Protein AF-A0AAU2SME4-F1 (afdb_monomer_lite)

Foldseek 3Di:
DDPVVVVCCVPPVDQWDWDWDQDPVQCWTATCDTSCCVVPPHRDIDHQPWADPPCCQCPVVVHDDDDPDPVCVQVRTPVPSVD

pLDDT: mean 77.04, std 13.0, range [47.19, 95.12]

Radius of gyration: 13.98 Å; chains: 1; bounding box: 29×31×31 Å

Structure (mmCIF, N/CA/C/O backbone):
data_AF-A0AAU2SME4-F1
#
_entry.id   AF-A0AAU2SME4-F1
#
loop_
_atom_site.group_PDB
_atom_site.id
_atom_site.type_symbol
_atom_site.label_atom_id
_atom_site.label_alt_id
_atom_site.label_comp_id
_atom_site.label_asym_id
_atom_site.label_entity_id
_atom_site.label_seq_id
_atom_site.pdbx_PDB_ins_code
_atom_site.Cartn_x
_atom_site.Cartn_y
_atom_site.Cartn_z
_atom_site.occupancy
_atom_site.B_iso_or_equiv
_atom_site.auth_seq_id
_atom_site.auth_comp_id
_atom_site.auth_asym_id
_atom_site.auth_atom_id
_atom_site.pdbx_PDB_model_num
ATOM 1 N N . MET A 1 1 ? -8.431 -11.929 -13.859 1.00 47.19 1 MET A N 1
ATOM 2 C CA . MET A 1 1 ? -7.676 -10.675 -14.105 1.00 47.19 1 MET A CA 1
ATOM 3 C C . MET A 1 1 ? -8.182 -9.640 -13.099 1.00 47.19 1 MET A C 1
ATOM 5 O O . MET A 1 1 ? -9.384 -9.615 -12.892 1.00 47.19 1 MET A O 1
ATOM 9 N N . CYS A 1 2 ? -7.320 -8.907 -12.378 1.00 48.44 2 CYS A N 1
ATOM 10 C CA . CYS A 1 2 ? -7.748 -8.032 -11.268 1.00 48.44 2 CYS A CA 1
ATOM 11 C C . CYS A 1 2 ? -8.246 -6.669 -11.802 1.00 48.44 2 CYS A C 1
ATOM 13 O O . CYS A 1 2 ? -7.414 -5.905 -12.297 1.00 48.44 2 CYS A O 1
ATOM 15 N N . PRO A 1 3 ? -9.545 -6.331 -11.681 1.00 69.88 3 PRO A N 1
ATOM 16 C CA . PRO A 1 3 ? -10.136 -5.141 -12.313 1.00 69.88 3 PRO A CA 1
ATOM 17 C C . PRO A 1 3 ? -9.525 -3.810 -11.848 1.00 69.88 3 PRO A C 1
ATOM 19 O O . PRO A 1 3 ? -9.469 -2.838 -12.598 1.00 69.88 3 PRO A O 1
ATOM 22 N N . LEU A 1 4 ? -9.015 -3.760 -10.613 1.00 67.75 4 LEU A N 1
ATOM 23 C CA . LEU A 1 4 ? -8.368 -2.571 -10.052 1.00 67.75 4 LEU A CA 1
ATOM 24 C C . LEU A 1 4 ? -7.090 -2.190 -10.817 1.00 67.75 4 LEU A C 1
ATOM 26 O O . LEU A 1 4 ? -6.838 -1.013 -11.065 1.00 67.75 4 LEU A O 1
ATOM 30 N N . LYS A 1 5 ? -6.300 -3.187 -11.233 1.00 61.25 5 LYS A N 1
ATOM 31 C CA . LYS A 1 5 ? -5.035 -2.978 -11.955 1.00 61.25 5 LYS A CA 1
ATOM 32 C C . LYS A 1 5 ? -5.248 -2.273 -13.295 1.00 61.25 5 LYS A C 1
ATOM 34 O O . LYS A 1 5 ? -4.397 -1.490 -13.713 1.00 61.25 5 LYS A O 1
ATOM 39 N N . GLU A 1 6 ? -6.344 -2.588 -13.971 1.00 70.19 6 GLU A N 1
ATOM 40 C CA . GLU A 1 6 ? -6.682 -2.023 -15.278 1.00 70.19 6 GLU A CA 1
ATOM 41 C C . GLU A 1 6 ? -7.194 -0.594 -15.124 1.00 70.19 6 GLU A C 1
ATOM 43 O O . GLU A 1 6 ? -6.644 0.311 -15.740 1.00 70.19 6 GLU A O 1
ATOM 48 N N . ARG A 1 7 ? -8.117 -0.361 -14.182 1.00 72.31 7 ARG A N 1
ATOM 49 C CA . ARG A 1 7 ? -8.641 0.983 -13.893 1.00 72.31 7 ARG A CA 1
ATOM 50 C C . ARG A 1 7 ? -7.548 1.970 -13.473 1.00 72.31 7 ARG A C 1
ATOM 52 O O . ARG A 1 7 ? -7.541 3.100 -13.944 1.00 72.31 7 ARG A O 1
ATOM 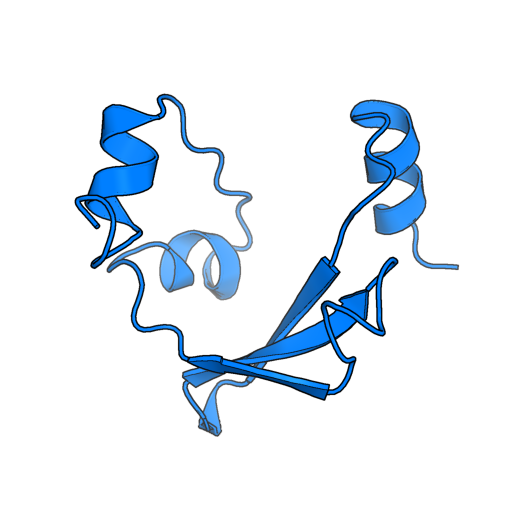59 N N . VAL A 1 8 ? -6.601 1.548 -12.629 1.00 65.06 8 VAL A N 1
ATOM 60 C CA . VAL A 1 8 ? -5.469 2.401 -12.210 1.00 65.06 8 VAL A CA 1
ATOM 61 C C . VAL A 1 8 ? -4.535 2.712 -13.381 1.00 65.06 8 VAL A C 1
ATOM 63 O O . VAL A 1 8 ? -4.069 3.843 -13.512 1.00 65.06 8 VAL A O 1
ATOM 66 N N . ARG A 1 9 ? -4.261 1.725 -14.245 1.00 64.38 9 ARG A N 1
ATOM 67 C CA . ARG A 1 9 ? -3.430 1.925 -15.441 1.00 64.38 9 ARG A CA 1
ATOM 68 C C . ARG A 1 9 ? -4.051 2.966 -16.369 1.00 64.38 9 ARG A C 1
ATOM 70 O O . ARG A 1 9 ? -3.327 3.838 -16.835 1.00 64.38 9 ARG A O 1
ATOM 77 N N . ASP A 1 10 ? -5.350 2.861 -16.612 1.00 73.44 10 ASP A N 1
ATOM 78 C CA . ASP A 1 10 ? -6.039 3.699 -17.589 1.00 73.44 10 ASP A CA 1
ATOM 79 C C . ASP A 1 10 ? -6.264 5.124 -17.048 1.00 73.44 10 ASP A C 1
ATOM 81 O O . ASP A 1 10 ? -6.153 6.086 -17.800 1.00 73.44 10 ASP A O 1
ATOM 85 N N . ALA A 1 11 ? -6.502 5.279 -15.738 1.00 69.44 11 ALA A N 1
ATOM 86 C CA . ALA A 1 11 ? -6.748 6.582 -15.115 1.00 69.44 11 ALA A CA 1
ATOM 87 C C . ALA A 1 11 ? -5.478 7.411 -14.855 1.00 69.44 11 ALA A C 1
ATOM 89 O O . ALA A 1 11 ? -5.518 8.633 -14.953 1.00 69.44 11 ALA A O 1
ATOM 90 N N . ILE A 1 12 ? -4.363 6.773 -14.483 1.00 68.12 12 ILE A N 1
ATOM 91 C CA . ILE A 1 12 ? -3.166 7.487 -13.998 1.00 68.12 12 ILE A CA 1
ATOM 92 C C . ILE A 1 12 ? -1.986 7.352 -14.982 1.00 68.12 12 ILE A C 1
ATOM 94 O O . ILE A 1 12 ? -1.012 8.095 -14.902 1.00 68.12 12 ILE A O 1
ATOM 98 N N . GLY A 1 13 ? -2.023 6.399 -15.922 1.00 63.16 13 GLY A N 1
ATOM 99 C CA . GLY A 1 13 ? -0.918 6.148 -16.858 1.00 63.16 13 GLY A CA 1
ATOM 100 C C . GLY A 1 13 ? 0.363 5.613 -16.198 1.00 63.16 13 GLY A C 1
ATOM 101 O O . GLY A 1 13 ? 1.380 5.421 -16.869 1.00 63.16 13 GLY A O 1
ATOM 102 N N . VAL A 1 14 ? 0.347 5.337 -14.887 1.00 60.66 14 VAL A N 1
ATOM 103 C CA . VAL A 1 14 ? 1.546 4.930 -14.144 1.00 60.66 14 VAL A CA 1
ATOM 104 C C . VAL A 1 14 ? 2.053 3.572 -14.605 1.00 60.66 14 VAL A C 1
ATOM 106 O O . VAL A 1 14 ? 1.358 2.547 -14.586 1.00 60.66 14 VAL A O 1
ATOM 109 N N . ARG A 1 15 ? 3.332 3.566 -14.986 1.00 66.69 15 ARG A N 1
ATOM 110 C CA . ARG A 1 15 ? 4.099 2.366 -15.324 1.00 66.69 15 ARG A CA 1
ATOM 111 C C . ARG A 1 15 ? 4.560 1.596 -14.086 1.00 66.69 15 ARG A C 1
ATOM 113 O O . ARG A 1 15 ? 4.684 0.381 -14.192 1.00 66.69 15 ARG A O 1
ATOM 120 N N . MET A 1 16 ? 4.671 2.240 -12.922 1.00 74.25 16 MET A N 1
ATOM 121 C CA . MET A 1 16 ? 5.168 1.642 -11.680 1.00 74.25 16 MET A CA 1
ATOM 122 C C . MET A 1 16 ? 4.088 1.670 -10.588 1.00 74.25 16 MET A C 1
ATOM 124 O O . MET A 1 16 ? 3.642 2.736 -10.180 1.00 74.25 16 MET A O 1
ATOM 128 N N . PHE A 1 17 ? 3.649 0.496 -10.131 1.00 82.06 17 PHE A N 1
ATOM 129 C CA . PHE A 1 17 ? 2.781 0.373 -8.960 1.00 82.06 17 PHE A CA 1
ATOM 130 C C . PHE A 1 17 ? 3.085 -0.924 -8.202 1.00 82.06 17 PHE A C 1
ATOM 132 O O . PHE A 1 17 ? 3.481 -1.931 -8.804 1.00 82.06 17 PHE A O 1
ATOM 139 N N . THR A 1 18 ? 2.846 -0.892 -6.892 1.00 87.81 18 THR A N 1
ATOM 140 C CA . THR A 1 18 ? 3.036 -2.009 -5.961 1.00 87.81 18 THR A CA 1
ATOM 141 C C . THR A 1 18 ? 1.773 -2.162 -5.123 1.00 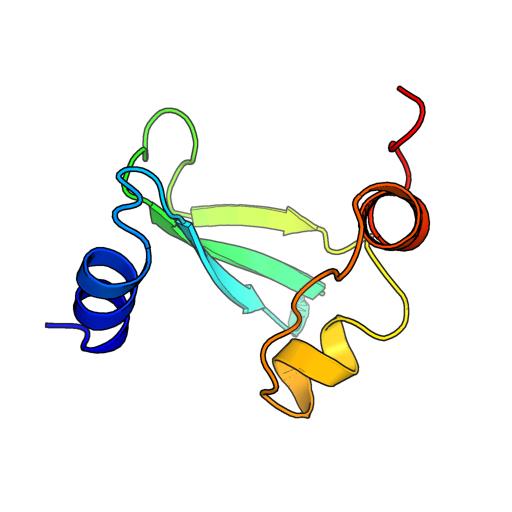87.81 18 THR A C 1
ATOM 143 O O . THR A 1 18 ? 1.227 -1.175 -4.640 1.00 87.81 18 THR A O 1
ATOM 146 N N . VAL A 1 19 ? 1.297 -3.395 -4.957 1.00 90.19 19 VAL A N 1
ATOM 147 C CA . VAL A 1 19 ? 0.143 -3.728 -4.115 1.00 90.19 19 VAL A CA 1
ATOM 148 C C . VAL A 1 19 ? 0.644 -4.346 -2.822 1.00 90.19 19 VAL A C 1
ATOM 150 O O . VAL A 1 19 ? 1.419 -5.310 -2.832 1.00 90.19 19 VAL A O 1
ATOM 153 N N . LEU A 1 20 ? 0.170 -3.791 -1.714 1.00 91.00 20 LEU A N 1
ATOM 154 C CA . LEU A 1 20 ? 0.487 -4.214 -0.362 1.00 91.00 20 LEU A CA 1
ATOM 155 C C . LEU A 1 20 ? -0.774 -4.780 0.297 1.00 91.00 20 LEU A C 1
ATOM 157 O O . LEU A 1 20 ? -1.835 -4.169 0.210 1.00 91.00 20 LEU A O 1
ATOM 161 N N . ALA A 1 21 ? -0.654 -5.932 0.949 1.00 91.56 21 ALA A N 1
ATOM 162 C CA . ALA A 1 21 ? -1.696 -6.513 1.784 1.00 91.56 21 ALA A CA 1
ATOM 163 C C . ALA A 1 21 ? -1.378 -6.258 3.259 1.00 91.56 21 ALA A C 1
ATOM 165 O O . 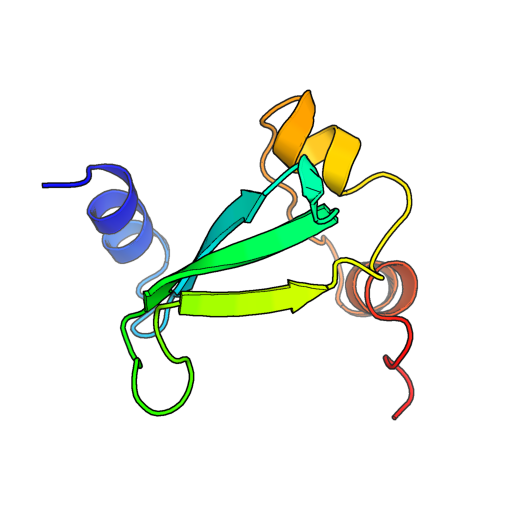ALA A 1 21 ? -0.234 -6.428 3.685 1.00 91.56 21 ALA A O 1
ATOM 166 N N . TRP A 1 22 ? -2.387 -5.866 4.030 1.00 91.31 22 TRP A N 1
ATOM 167 C CA . TRP A 1 22 ? -2.276 -5.734 5.478 1.00 91.31 22 TRP A CA 1
ATOM 168 C C . TRP A 1 22 ? -2.202 -7.109 6.151 1.00 91.31 22 TRP A C 1
ATOM 170 O O . TRP A 1 22 ? -2.987 -7.997 5.828 1.00 91.31 22 TRP A O 1
ATOM 180 N N . VAL A 1 23 ? -1.253 -7.270 7.075 1.00 91.44 23 VAL A N 1
ATOM 181 C CA . VAL A 1 23 ? -1.045 -8.465 7.904 1.00 91.44 23 VAL A CA 1
ATOM 182 C C . VAL A 1 23 ? -1.251 -8.055 9.368 1.00 91.44 23 VAL A C 1
ATOM 184 O O . VAL A 1 23 ? -0.313 -7.533 9.987 1.00 91.44 23 VAL A O 1
ATOM 187 N N . PRO A 1 24 ? -2.467 -8.232 9.921 1.00 87.00 24 PRO A N 1
ATOM 188 C CA . PRO A 1 24 ? -2.823 -7.733 11.248 1.00 87.00 24 PRO A CA 1
ATOM 189 C C . PRO A 1 24 ? -1.913 -8.252 12.362 1.00 87.00 24 PRO A C 1
ATOM 191 O O . PRO A 1 24 ? -1.480 -7.477 13.213 1.00 87.00 24 PRO A O 1
ATOM 194 N N . GLU A 1 25 ? -1.561 -9.539 12.322 1.00 89.94 25 GLU A N 1
ATOM 195 C CA . GLU A 1 25 ? -0.816 -10.241 13.377 1.00 89.94 25 GLU A CA 1
ATOM 196 C C . GLU A 1 25 ? 0.590 -9.668 13.567 1.00 89.94 25 GLU A C 1
ATOM 198 O O . GLU A 1 25 ? 1.160 -9.730 14.653 1.00 89.94 25 GLU A O 1
ATOM 203 N N . ARG A 1 26 ? 1.154 -9.103 12.496 1.00 86.50 26 ARG A N 1
ATOM 204 C CA . ARG A 1 26 ? 2.508 -8.534 12.464 1.00 86.50 26 ARG A CA 1
ATOM 205 C C . ARG A 1 26 ? 2.511 -7.012 12.412 1.00 86.50 26 ARG A C 1
ATOM 207 O O . ARG A 1 26 ? 3.579 -6.409 12.414 1.00 86.50 26 ARG A O 1
ATOM 214 N N . ARG A 1 27 ? 1.329 -6.393 12.316 1.00 84.88 27 ARG A N 1
ATOM 215 C CA . ARG A 1 27 ? 1.140 -4.966 12.025 1.00 84.88 27 ARG A CA 1
ATOM 216 C C . ARG A 1 27 ? 2.002 -4.485 10.846 1.00 84.88 27 ARG A C 1
ATOM 218 O O . ARG A 1 27 ? 2.662 -3.446 10.911 1.00 84.88 27 ARG A O 1
ATOM 225 N N . ALA A 1 28 ? 2.004 -5.263 9.764 1.00 88.50 28 ALA A N 1
ATOM 226 C CA . ALA A 1 28 ? 2.875 -5.050 8.613 1.00 88.50 28 ALA A CA 1
ATOM 227 C C . ALA A 1 28 ? 2.106 -5.043 7.289 1.00 88.50 28 ALA A C 1
ATOM 229 O O . ALA A 1 28 ? 1.041 -5.642 7.150 1.00 88.50 28 ALA A O 1
ATOM 230 N N . LEU A 1 29 ? 2.686 -4.385 6.288 1.00 90.50 29 LEU A N 1
ATOM 231 C CA . LEU A 1 29 ? 2.230 -4.427 4.903 1.00 90.50 29 LEU A CA 1
ATOM 232 C C . LEU A 1 29 ? 3.135 -5.360 4.096 1.00 90.50 29 LEU A C 1
ATOM 234 O O . LEU A 1 29 ? 4.332 -5.107 3.966 1.00 90.50 29 LEU A O 1
ATOM 238 N N . ARG A 1 30 ? 2.570 -6.417 3.512 1.00 93.38 30 ARG A N 1
ATOM 239 C CA . ARG A 1 30 ? 3.287 -7.381 2.668 1.00 93.38 30 ARG A CA 1
ATOM 240 C C . ARG A 1 30 ? 3.064 -7.093 1.190 1.00 93.38 30 ARG A C 1
ATOM 242 O O . ARG A 1 30 ? 1.928 -6.986 0.740 1.00 93.38 30 ARG A O 1
ATOM 249 N N . ARG A 1 31 ? 4.134 -7.049 0.396 1.00 94.50 31 ARG A N 1
ATOM 250 C CA . ARG A 1 31 ? 4.039 -6.922 -1.069 1.00 94.50 31 ARG A CA 1
ATOM 251 C C . ARG A 1 31 ? 3.456 -8.189 -1.678 1.00 94.50 31 ARG A C 1
ATOM 253 O O . ARG A 1 31 ? 4.092 -9.239 -1.639 1.00 94.50 31 ARG A O 1
ATOM 260 N N . VAL A 1 32 ? 2.268 -8.079 -2.266 1.00 95.12 32 VAL A N 1
ATOM 261 C CA . VAL A 1 32 ? 1.602 -9.179 -2.989 1.00 95.12 32 VAL A CA 1
ATOM 262 C C . VAL A 1 32 ? 1.720 -9.032 -4.505 1.00 95.12 32 VAL A C 1
ATOM 264 O O . VAL A 1 32 ? 1.593 -10.011 -5.234 1.00 95.12 32 VAL A O 1
ATOM 267 N N . HIS A 1 33 ? 2.010 -7.823 -4.993 1.00 90.94 33 HIS A N 1
ATOM 268 C CA . HIS A 1 33 ? 2.298 -7.570 -6.401 1.00 90.94 33 HIS A CA 1
ATOM 269 C C . HIS A 1 33 ? 3.220 -6.361 -6.557 1.00 90.94 33 HIS A C 1
ATOM 271 O O . HIS A 1 33 ? 3.064 -5.375 -5.845 1.00 90.94 33 HIS A O 1
ATOM 277 N N . SER A 1 34 ? 4.124 -6.404 -7.530 1.00 90.94 34 SER A N 1
ATOM 278 C CA . SER A 1 34 ? 4.894 -5.246 -7.985 1.00 90.94 34 SER A CA 1
ATOM 279 C C . SER A 1 34 ? 5.130 -5.369 -9.484 1.00 90.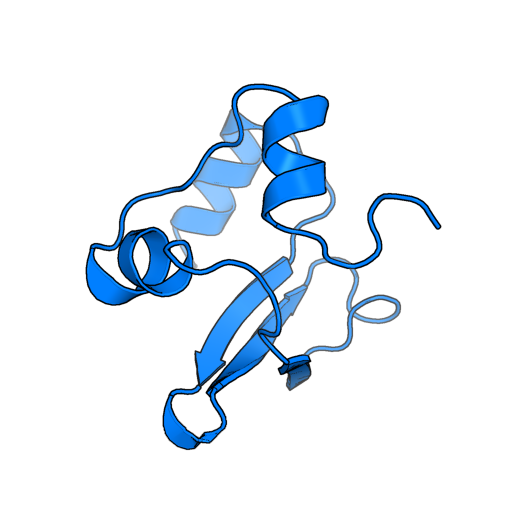94 34 SER A C 1
ATOM 281 O O . SER A 1 34 ? 5.337 -6.474 -9.990 1.00 90.94 34 SER A O 1
ATOM 283 N N . ARG A 1 35 ? 5.115 -4.242 -10.200 1.00 88.50 35 ARG A N 1
ATOM 284 C CA . ARG A 1 35 ? 5.604 -4.188 -11.588 1.00 88.50 35 ARG A CA 1
ATOM 285 C C . ARG A 1 35 ? 7.135 -4.184 -11.690 1.00 88.50 35 ARG A C 1
ATOM 287 O O . ARG A 1 35 ? 7.655 -4.478 -12.756 1.00 88.50 35 ARG A O 1
ATOM 294 N N . HIS A 1 36 ? 7.820 -3.893 -10.588 1.00 88.94 36 HIS A N 1
ATOM 295 C CA . HIS A 1 36 ? 9.276 -3.847 -10.452 1.00 88.94 36 HIS A CA 1
ATOM 296 C C . HIS A 1 36 ? 9.690 -4.753 -9.285 1.00 88.94 36 HIS A C 1
ATOM 298 O O . HIS A 1 36 ? 9.912 -4.275 -8.173 1.00 88.94 36 HIS A O 1
ATOM 304 N N . PRO A 1 37 ? 9.646 -6.087 -9.459 1.00 90.19 37 PRO A N 1
ATOM 305 C CA . PRO A 1 37 ? 9.873 -7.024 -8.363 1.00 90.19 37 PRO A CA 1
ATOM 306 C C . PRO A 1 37 ? 11.346 -7.143 -7.958 1.00 90.19 37 PRO A C 1
ATOM 308 O O . PRO A 1 37 ? 11.618 -7.676 -6.890 1.00 90.19 37 PRO A O 1
ATOM 311 N N . VAL A 1 38 ? 12.290 -6.668 -8.775 1.00 90.94 38 VAL A N 1
ATOM 312 C CA . VAL A 1 38 ? 13.716 -6.665 -8.415 1.00 90.94 38 VAL A CA 1
ATOM 313 C C . VAL A 1 38 ? 13.973 -5.596 -7.353 1.00 90.94 38 VAL A C 1
ATOM 315 O O . VAL A 1 38 ? 14.547 -5.876 -6.307 1.00 90.94 38 VAL A O 1
ATOM 318 N N . GLU A 1 39 ? 13.468 -4.390 -7.586 1.00 89.94 39 GLU A N 1
ATOM 319 C CA . GLU A 1 39 ? 13.578 -3.239 -6.692 1.00 89.94 39 GLU A CA 1
ATOM 320 C C . GLU A 1 39 ? 12.588 -3.344 -5.523 1.00 89.94 39 GLU A C 1
ATOM 322 O O . GLU A 1 39 ? 12.892 -2.983 -4.386 1.00 89.94 39 GLU A O 1
ATOM 327 N N . TYR A 1 40 ? 11.405 -3.913 -5.784 1.00 90.19 40 TYR A N 1
ATOM 328 C CA . TYR A 1 40 ? 10.365 -4.151 -4.787 1.00 90.19 40 TYR A CA 1
ATOM 329 C C . TYR A 1 40 ? 9.949 -5.630 -4.733 1.00 90.19 40 TYR A C 1
ATOM 331 O O . TYR A 1 40 ? 8.859 -5.978 -5.202 1.00 90.19 40 TYR A O 1
ATOM 339 N N . PRO A 1 41 ? 10.752 -6.498 -4.086 1.00 94.38 41 PRO A N 1
ATOM 340 C CA . PRO A 1 41 ? 10.465 -7.926 -3.977 1.00 94.38 41 PRO A CA 1
ATOM 341 C C . PRO A 1 41 ? 9.067 -8.248 -3.457 1.00 94.38 41 PRO A C 1
ATOM 343 O O . PRO A 1 41 ? 8.647 -7.754 -2.406 1.00 94.38 41 PRO A O 1
ATOM 346 N N . VAL A 1 42 ? 8.358 -9.112 -4.189 1.00 94.94 42 VAL A N 1
ATOM 347 C CA . VAL A 1 42 ? 7.118 -9.743 -3.721 1.00 94.94 42 VAL A CA 1
ATOM 348 C C . VAL A 1 42 ? 7.446 -10.596 -2.498 1.00 94.94 42 VAL A C 1
ATOM 350 O O . VAL A 1 42 ? 8.439 -11.315 -2.477 1.00 94.94 42 VAL A O 1
ATOM 353 N N . GLY A 1 43 ? 6.623 -10.491 -1.459 1.00 92.94 43 GLY A N 1
ATOM 354 C CA . GLY A 1 43 ? 6.890 -11.079 -0.149 1.00 92.94 43 GLY A CA 1
ATOM 355 C C . GLY A 1 43 ? 7.646 -10.159 0.807 1.00 92.94 43 GLY A C 1
ATOM 356 O O . GLY A 1 43 ? 7.576 -10.397 2.006 1.00 92.94 43 GLY A O 1
ATOM 357 N N . GLY A 1 44 ? 8.281 -9.087 0.317 1.00 92.12 44 GLY A N 1
ATOM 358 C CA . GLY A 1 44 ? 8.896 -8.078 1.175 1.00 92.12 44 GLY A CA 1
ATOM 359 C C . GLY A 1 44 ? 7.859 -7.382 2.057 1.00 92.12 44 GLY A C 1
ATOM 360 O O . GLY A 1 44 ? 6.786 -6.995 1.582 1.00 92.12 44 GLY A O 1
ATOM 361 N N . GLU A 1 45 ? 8.191 -7.210 3.332 1.00 91.31 45 GLU A N 1
ATOM 362 C CA . GLU A 1 45 ? 7.337 -6.546 4.316 1.00 91.31 45 GLU A CA 1
ATOM 363 C C . GLU A 1 45 ? 7.817 -5.112 4.575 1.00 91.31 45 GLU A C 1
ATOM 365 O O . GLU A 1 45 ? 9.002 -4.793 4.468 1.00 91.31 45 GLU A O 1
ATOM 370 N N . LYS A 1 46 ? 6.868 -4.228 4.879 1.00 83.00 46 LYS A N 1
ATOM 371 C CA . LYS A 1 46 ? 7.107 -2.874 5.375 1.00 83.00 46 LYS A CA 1
ATOM 372 C C . LYS A 1 46 ? 6.398 -2.754 6.720 1.00 83.00 46 LYS A C 1
ATOM 374 O O . LYS A 1 46 ? 5.178 -2.929 6.779 1.00 83.00 46 LYS A O 1
ATOM 379 N N . SER A 1 47 ? 7.147 -2.469 7.784 1.00 75.44 47 SER A N 1
ATOM 380 C CA . SER A 1 47 ? 6.555 -2.131 9.078 1.00 75.44 47 SER A CA 1
ATOM 381 C C . SER A 1 47 ? 5.803 -0.807 8.950 1.00 75.44 47 SER A C 1
ATOM 383 O O . SER A 1 47 ? 6.303 0.166 8.379 1.00 75.44 47 SER A O 1
ATOM 385 N N . VAL A 1 48 ? 4.567 -0.769 9.448 1.00 67.88 48 VAL A N 1
ATOM 386 C CA . VAL A 1 48 ? 3.781 0.466 9.467 1.00 67.88 48 VAL A CA 1
ATOM 387 C C . VAL A 1 48 ? 4.128 1.203 10.753 1.00 67.88 48 VAL A C 1
ATOM 389 O O . VAL A 1 48 ? 3.445 1.088 11.761 1.00 67.88 48 VAL A O 1
ATOM 392 N N . VAL A 1 49 ? 5.233 1.947 10.718 1.00 61.78 49 VAL A N 1
ATOM 393 C CA . VAL A 1 49 ? 5.569 2.944 11.756 1.00 61.78 49 VAL A CA 1
ATOM 394 C C . VAL A 1 49 ? 4.745 4.236 11.552 1.00 61.78 49 VAL A C 1
ATOM 396 O O . VAL A 1 49 ? 4.786 5.164 12.347 1.00 61.78 49 VAL A O 1
ATOM 399 N N . VAL A 1 50 ? 3.967 4.292 10.470 1.00 57.62 50 VAL A N 1
ATOM 400 C CA . VAL A 1 50 ? 3.559 5.512 9.775 1.00 57.62 50 VAL A CA 1
ATOM 401 C C . VAL A 1 50 ? 2.074 5.802 10.025 1.00 57.62 50 VAL A C 1
ATOM 403 O O . VAL A 1 50 ? 1.209 5.043 9.593 1.00 57.62 50 VAL A O 1
ATOM 406 N N . ALA A 1 51 ? 1.841 6.942 10.678 1.00 57.06 51 ALA A N 1
ATOM 407 C CA . ALA A 1 51 ? 0.604 7.719 10.788 1.00 57.06 51 ALA A CA 1
ATOM 408 C C . ALA A 1 51 ? -0.564 7.135 11.594 1.00 57.06 51 ALA A C 1
ATOM 410 O O . ALA A 1 51 ? -1.359 6.318 11.121 1.00 57.06 51 ALA A O 1
ATOM 411 N N . VAL A 1 52 ? -0.734 7.688 12.798 1.00 57.66 52 VAL A N 1
ATOM 412 C CA . VAL A 1 52 ? -1.991 7.651 13.554 1.00 57.66 52 VAL A CA 1
ATOM 413 C C . VAL A 1 52 ? -3.117 8.130 12.627 1.00 57.66 52 VAL A C 1
ATOM 415 O O . VAL A 1 52 ? -3.117 9.280 12.203 1.00 57.66 52 VAL A O 1
ATOM 418 N N . GLY A 1 53 ? -4.035 7.230 12.266 1.00 72.81 53 GLY A N 1
ATOM 419 C CA . GLY A 1 53 ? -5.205 7.520 11.426 1.00 72.81 53 GLY A CA 1
ATOM 420 C C . GLY A 1 53 ? -5.20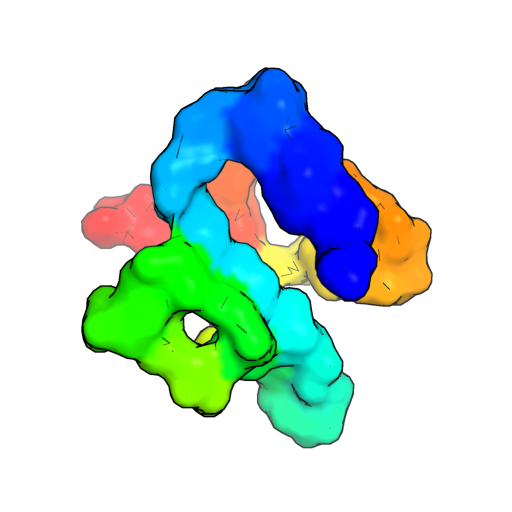9 6.854 10.046 1.00 72.81 53 GLY A C 1
ATOM 421 O O . GLY A 1 53 ? -6.275 6.459 9.588 1.00 72.81 53 GLY A O 1
ATOM 422 N N . TRP A 1 54 ? -4.052 6.608 9.413 1.00 79.81 54 TRP A N 1
ATOM 423 C CA . TRP A 1 54 ? -4.033 6.030 8.056 1.00 79.81 54 TRP A CA 1
ATOM 424 C C . TRP A 1 54 ? -4.561 4.590 8.019 1.00 79.81 54 TRP A C 1
ATOM 426 O O . TRP A 1 54 ? -5.311 4.222 7.118 1.00 79.81 54 TRP A O 1
ATOM 436 N N . LEU A 1 55 ? -4.202 3.769 9.015 1.00 83.38 55 LEU A N 1
ATOM 437 C CA . LEU A 1 55 ? -4.747 2.411 9.140 1.00 83.38 55 LEU A CA 1
ATOM 438 C C . LEU A 1 55 ? -6.266 2.433 9.355 1.00 83.38 55 LEU A C 1
ATOM 440 O O . LEU A 1 55 ? -6.972 1.616 8.772 1.00 83.38 55 LEU A O 1
ATOM 444 N N . GLU A 1 56 ? -6.768 3.376 10.150 1.00 85.56 56 GLU A N 1
ATOM 445 C CA . GLU A 1 56 ? -8.205 3.518 10.390 1.00 85.56 56 GLU A CA 1
ATOM 446 C C . GLU A 1 56 ? -8.932 3.884 9.089 1.00 85.56 56 GLU A C 1
ATOM 448 O O . GLU A 1 56 ? -9.894 3.231 8.704 1.00 85.56 56 GLU A O 1
ATOM 453 N N . GLU A 1 57 ? -8.425 4.868 8.347 1.00 85.94 57 GLU A N 1
ATOM 454 C CA . GLU A 1 57 ? -9.043 5.345 7.108 1.00 85.94 57 GLU A CA 1
ATOM 455 C C . GLU A 1 57 ? -8.950 4.320 5.965 1.00 85.94 57 GLU A C 1
ATOM 457 O O . GLU A 1 57 ? -9.959 3.943 5.365 1.00 85.94 57 GLU A O 1
ATOM 462 N N . CYS A 1 58 ? -7.745 3.825 5.672 1.00 86.69 58 CYS A N 1
ATOM 463 C CA . CYS A 1 58 ? -7.502 2.976 4.507 1.00 86.69 58 CYS A CA 1
ATOM 464 C C . CYS A 1 58 ? -7.806 1.498 4.746 1.00 86.69 58 CYS A C 1
ATOM 466 O O . CYS A 1 58 ? -8.256 0.815 3.824 1.00 86.69 58 CYS A O 1
ATOM 468 N N . ILE A 1 59 ? -7.533 0.977 5.947 1.00 87.31 59 ILE A N 1
ATOM 469 C CA . ILE A 1 59 ? -7.723 -0.448 6.244 1.00 87.31 59 ILE A CA 1
ATOM 470 C C . ILE A 1 59 ? -9.090 -0.689 6.878 1.00 87.31 59 ILE A C 1
ATOM 472 O O . ILE A 1 59 ? -9.832 -1.525 6.367 1.00 87.31 59 ILE A O 1
ATOM 476 N N . ALA A 1 60 ? -9.440 0.026 7.952 1.00 88.38 60 ALA A N 1
ATOM 477 C CA . ALA A 1 60 ? -10.701 -0.215 8.658 1.00 88.38 60 ALA A CA 1
ATOM 478 C C . ALA A 1 60 ? -11.913 0.365 7.906 1.00 88.38 60 ALA A C 1
ATOM 480 O O . ALA A 1 60 ? -12.872 -0.357 7.643 1.00 88.38 60 ALA A O 1
ATOM 481 N N . ALA A 1 61 ? -11.859 1.634 7.494 1.00 90.62 61 ALA A N 1
ATOM 482 C CA . ALA A 1 61 ? -12.954 2.313 6.794 1.00 90.62 61 ALA A CA 1
ATOM 483 C C . ALA A 1 61 ? -12.962 2.078 5.268 1.00 90.62 61 ALA A C 1
ATOM 485 O O . ALA A 1 61 ? -13.895 2.502 4.579 1.00 90.62 61 ALA A O 1
ATOM 486 N N . GLN A 1 62 ? -11.937 1.399 4.738 1.00 88.94 62 GLN A N 1
ATOM 487 C CA . GLN A 1 62 ? -11.754 1.105 3.311 1.00 88.94 62 GLN A CA 1
ATOM 488 C C . GLN A 1 62 ? -11.859 2.345 2.402 1.00 88.94 62 GLN A C 1
ATOM 490 O O . GLN A 1 62 ? -12.329 2.251 1.265 1.00 88.94 62 GLN A O 1
ATOM 495 N N . GLN A 1 63 ? -11.428 3.507 2.895 1.00 87.25 63 GLN A N 1
ATOM 496 C CA . GLN A 1 63 ? -11.431 4.756 2.140 1.00 87.25 63 GLN A CA 1
ATOM 497 C C . GL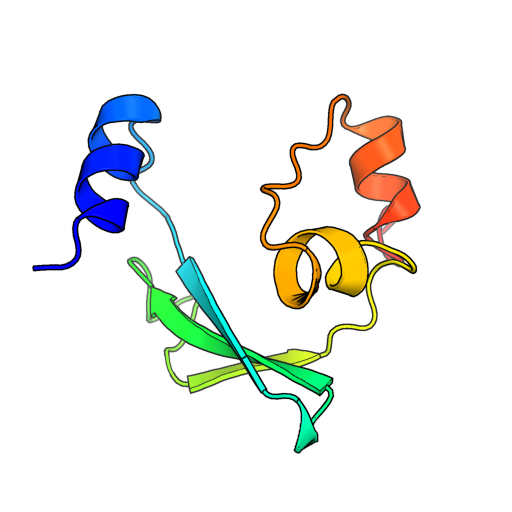N A 1 63 ? -10.057 5.024 1.518 1.00 87.25 63 GLN A C 1
ATOM 499 O O . GLN A 1 63 ? -9.031 4.821 2.168 1.00 87.25 63 GLN A O 1
ATOM 504 N N . PRO A 1 64 ? -9.991 5.470 0.253 1.00 82.88 64 PRO A N 1
ATOM 505 C CA . PRO A 1 64 ? -8.723 5.849 -0.346 1.00 82.88 64 PRO A CA 1
ATOM 506 C C . PRO A 1 64 ? -8.216 7.162 0.264 1.00 82.88 64 PRO A C 1
ATOM 508 O O . PRO A 1 64 ? -8.886 8.185 0.169 1.00 82.88 64 PRO A O 1
ATOM 511 N N . TYR A 1 65 ? -6.998 7.153 0.803 1.00 78.56 65 TYR A N 1
ATOM 512 C CA . TYR A 1 65 ? -6.318 8.374 1.234 1.00 78.56 65 TYR A CA 1
ATOM 513 C C . TYR A 1 65 ? -5.568 9.029 0.066 1.00 78.56 65 TYR A C 1
ATOM 515 O O . TYR A 1 65 ? -4.739 8.390 -0.592 1.00 78.56 65 TYR A O 1
ATOM 523 N N . PHE A 1 66 ? -5.821 10.319 -0.163 1.00 73.75 66 PHE A N 1
ATOM 524 C CA . PHE A 1 66 ? -5.094 11.145 -1.127 1.00 73.75 66 PHE A CA 1
ATOM 525 C C . PHE A 1 66 ? -4.524 12.372 -0.412 1.00 73.75 66 PHE A C 1
ATOM 527 O O . PHE A 1 66 ? -5.270 13.251 0.011 1.00 73.75 66 PHE A O 1
ATOM 534 N N . GLY A 1 67 ? -3.199 12.425 -0.262 1.00 69.69 67 GLY A N 1
ATOM 535 C CA . GLY A 1 67 ? -2.521 13.556 0.369 1.00 69.69 67 GLY A CA 1
ATOM 536 C C . GLY A 1 67 ? -2.692 14.836 -0.465 1.00 69.69 67 GLY A C 1
ATOM 537 O O . GLY A 1 67 ? -2.233 14.845 -1.607 1.00 69.69 67 GLY A O 1
ATOM 538 N N . PRO A 1 68 ? -3.332 15.899 0.058 1.00 61.19 68 PRO A N 1
ATOM 539 C CA . PRO A 1 68 ? -3.713 17.068 -0.741 1.00 61.19 68 PRO A CA 1
ATOM 540 C C . PRO A 1 68 ? -2.540 18.007 -1.060 1.00 61.19 68 PRO A C 1
ATOM 542 O O . PRO A 1 68 ? -2.557 18.667 -2.097 1.00 61.19 68 PRO A O 1
ATOM 545 N N . ASP A 1 69 ? -1.509 18.050 -0.213 1.00 67.62 69 ASP A N 1
ATOM 546 C CA . ASP A 1 69 ? -0.272 18.783 -0.475 1.00 67.62 69 ASP A CA 1
ATOM 547 C C . ASP A 1 69 ? 0.953 18.045 0.088 1.00 67.62 69 ASP A C 1
ATOM 549 O O . ASP A 1 69 ? 0.871 17.295 1.064 1.00 67.62 69 ASP A O 1
ATOM 553 N N . HIS A 1 70 ? 2.106 18.252 -0.556 1.00 62.34 70 HIS A N 1
ATOM 554 C CA . HIS A 1 70 ? 3.365 17.584 -0.215 1.00 62.34 70 HIS A CA 1
ATOM 555 C C . HIS A 1 70 ? 3.801 17.868 1.230 1.00 62.34 70 HIS A C 1
ATOM 557 O O . HIS A 1 70 ? 4.408 17.030 1.885 1.00 62.34 70 HIS A O 1
ATOM 563 N N . ALA A 1 71 ? 3.493 19.051 1.750 1.00 64.50 71 ALA A N 1
ATOM 564 C CA . ALA A 1 71 ? 4.011 19.528 3.017 1.00 64.50 71 ALA A CA 1
ATOM 565 C C . ALA A 1 71 ? 3.272 18.877 4.204 1.00 64.50 71 ALA A C 1
ATOM 567 O O . ALA A 1 71 ? 3.902 18.414 5.148 1.00 64.50 71 ALA A O 1
ATOM 568 N N . ALA A 1 72 ? 1.946 18.790 4.158 1.00 63.94 72 ALA A N 1
ATOM 569 C CA . ALA A 1 72 ? 1.126 18.142 5.174 1.00 63.94 72 ALA A CA 1
ATOM 570 C C . ALA A 1 72 ? 1.154 16.613 5.039 1.00 63.94 72 ALA A C 1
ATOM 572 O O . ALA A 1 72 ? 1.310 15.906 6.036 1.00 63.94 72 ALA A O 1
ATOM 573 N N . ALA A 1 73 ? 1.063 16.093 3.809 1.00 66.12 73 ALA A N 1
ATOM 574 C CA . ALA A 1 73 ? 0.983 14.655 3.576 1.00 66.12 73 ALA A CA 1
ATOM 575 C C . ALA A 1 73 ? 2.314 13.938 3.815 1.00 66.12 73 ALA A C 1
ATOM 577 O O . ALA A 1 73 ? 2.301 12.797 4.270 1.00 66.12 73 ALA A O 1
ATOM 578 N N . VAL A 1 74 ? 3.455 14.578 3.526 1.00 67.25 74 VAL A N 1
ATOM 579 C CA . VAL A 1 74 ? 4.756 13.934 3.736 1.00 67.25 74 VAL A CA 1
ATOM 580 C C . VAL A 1 74 ? 5.181 14.043 5.198 1.00 67.25 74 VAL A C 1
ATOM 582 O O . VAL A 1 74 ? 5.511 13.028 5.802 1.00 67.25 74 VAL A O 1
ATOM 585 N N . ARG A 1 75 ? 5.084 15.231 5.809 1.00 69.06 75 ARG A N 1
ATOM 586 C CA . ARG A 1 75 ? 5.524 15.431 7.200 1.00 69.06 75 ARG A CA 1
ATOM 587 C C . ARG A 1 75 ? 4.688 14.673 8.228 1.00 69.06 75 ARG A C 1
ATOM 589 O O . ARG A 1 75 ? 5.224 14.190 9.217 1.00 69.06 75 ARG A O 1
ATOM 596 N N . GLY A 1 76 ? 3.376 14.577 8.003 1.00 63.41 76 GLY A N 1
ATOM 597 C CA . GLY A 1 76 ? 2.461 13.899 8.924 1.00 63.41 76 GLY A CA 1
ATOM 598 C C . GLY A 1 76 ? 2.501 12.373 8.832 1.00 63.41 76 GLY A C 1
ATOM 599 O O . GLY A 1 76 ? 2.152 11.697 9.799 1.00 63.41 76 GLY A O 1
ATOM 600 N N . LEU A 1 77 ? 2.919 11.821 7.685 1.00 65.56 77 LEU A N 1
ATOM 601 C CA . LEU A 1 77 ? 3.007 10.373 7.494 1.00 65.56 77 LEU A CA 1
ATOM 602 C C . LEU A 1 77 ? 4.430 9.853 7.697 1.00 65.56 77 LEU A C 1
ATOM 604 O O . LEU A 1 77 ? 4.631 8.913 8.462 1.00 65.56 77 LEU A O 1
ATOM 608 N N . PHE A 1 78 ? 5.418 10.437 7.028 1.00 66.25 78 PHE A N 1
ATOM 609 C CA . PHE A 1 78 ? 6.781 9.919 7.015 1.00 66.25 78 PHE A CA 1
ATOM 610 C C . PHE A 1 78 ? 7.584 10.537 8.160 1.00 66.25 78 PHE A C 1
ATOM 612 O O . PHE A 1 78 ? 7.856 11.736 8.183 1.00 66.25 78 PHE A O 1
ATOM 619 N N . ALA A 1 79 ? 7.957 9.707 9.136 1.00 64.56 79 ALA A N 1
ATOM 620 C CA . ALA A 1 79 ? 8.745 10.137 10.292 1.00 64.56 79 ALA A CA 1
ATOM 621 C C . ALA A 1 79 ? 10.143 10.658 9.900 1.00 64.56 79 ALA A C 1
ATOM 623 O O . ALA A 1 79 ? 10.752 11.409 10.649 1.00 64.56 79 ALA A O 1
ATOM 624 N N . ASP A 1 80 ? 10.626 10.274 8.722 1.00 63.38 80 ASP A N 1
ATOM 625 C CA . ASP A 1 80 ? 11.930 10.574 8.137 1.00 63.38 80 ASP A CA 1
ATOM 626 C C . ASP A 1 80 ? 11.888 11.679 7.066 1.00 63.38 80 ASP A C 1
ATOM 628 O O . ASP A 1 80 ? 12.835 11.836 6.304 1.00 63.38 80 ASP A O 1
ATOM 632 N N . HIS A 1 81 ? 10.812 12.466 7.003 1.00 66.81 81 HIS A N 1
ATOM 633 C CA . HIS A 1 81 ? 10.588 13.461 5.947 1.00 66.81 81 HIS A CA 1
ATOM 634 C C . HIS A 1 81 ? 11.630 14.593 5.830 1.00 66.81 81 HIS A C 1
ATOM 636 O O . HIS A 1 81 ? 11.595 15.321 4.839 1.00 66.81 81 HIS A O 1
ATOM 642 N N . GLU A 1 82 ? 12.492 14.797 6.831 1.00 63.50 82 GLU A N 1
ATOM 643 C CA . GLU A 1 82 ? 13.554 15.821 6.814 1.00 63.50 82 GLU A CA 1
ATOM 644 C C . GLU A 1 82 ? 14.917 15.288 6.336 1.00 63.50 82 GLU A C 1
ATOM 646 O O . GLU A 1 82 ? 15.865 16.066 6.231 1.00 63.50 82 GLU A O 1
ATOM 651 N N . THR A 1 83 ? 15.023 13.981 6.076 1.00 52.50 83 THR A N 1
ATOM 652 C CA . THR A 1 83 ? 16.292 13.289 5.780 1.00 52.50 83 THR A CA 1
ATOM 653 C C . THR A 1 83 ? 16.587 13.181 4.290 1.00 52.50 83 THR A C 1
ATOM 655 O O . THR A 1 83 ? 15.639 12.948 3.507 1.00 52.50 83 THR A O 1
#

Secondary structure (DSSP, 8-state):
--HHHHHHHHHH--S--EEEEEEGGGTEEEEEEES-TTTS-TT-EEE----TTHIIIIIIS-PPP--SSHHHHHHHH-TTTT-

Sequence (83 aa):
MCPLKERVRDAIGVRMFTVLAWVPERRALRRVHSRHPVEYPVGGEKSVVVAVGWLEECIAAQQPYFGPDHAAAVRGLFADHET